Protein AF-A0A932C353-F1 (afdb_monomer)

Mean predicted aligned error: 8.96 Å

Sequence (132 aa):
MSALQWLAGVRIGAILGACLGGVYSFFAIVAFLLGSQAFDKPGQTLGAVVAVFFGLGIMGGAAVGAARPLARGKISGRIVSSLAIVAGVSPLAAIGLGSPVHWGLGEWILVAVPAITIGWNVGPDIVVAEGR

Solvent-accessible surface area (backbone atoms only — not comparable to full-atom values): 6617 Å² total; per-residue (Å²): 135,54,72,68,61,45,52,51,34,19,50,53,21,22,52,55,12,36,54,53,7,48,52,51,26,51,51,52,51,52,41,54,78,69,65,43,72,47,50,75,45,90,86,40,44,70,67,54,54,33,51,50,28,29,48,41,14,24,51,34,18,23,50,38,20,60,42,50,78,61,23,82,39,67,68,38,16,13,52,39,35,11,50,45,36,30,45,63,46,48,55,61,48,29,52,79,77,26,62,75,91,74,53,53,74,66,57,48,45,68,46,40,51,58,22,35,54,51,11,55,69,50,12,49,60,61,49,56,62,74,75,110

Structure (mmCIF, N/CA/C/O backbone):
data_AF-A0A932C353-F1
#
_entry.id   AF-A0A932C353-F1
#
loop_
_atom_site.group_PDB
_atom_site.id
_atom_site.type_symbol
_atom_site.label_atom_id
_atom_site.label_alt_id
_atom_site.label_comp_id
_atom_site.label_asym_id
_atom_site.label_entity_id
_atom_site.label_seq_id
_atom_site.pdbx_PDB_ins_code
_atom_site.Cartn_x
_atom_site.Cartn_y
_atom_site.Cartn_z
_atom_site.occupancy
_atom_site.B_iso_or_equiv
_atom_site.auth_seq_id
_atom_site.auth_comp_id
_atom_site.auth_asym_id
_atom_site.auth_atom_id
_atom_site.pdbx_PDB_model_num
ATOM 1 N N . MET A 1 1 ? 17.262 5.203 -20.020 1.00 66.19 1 MET A N 1
ATOM 2 C CA . MET A 1 1 ? 15.860 5.649 -19.863 1.00 66.19 1 MET A CA 1
ATOM 3 C C . MET A 1 1 ? 15.904 7.145 -19.616 1.00 66.19 1 MET A C 1
ATOM 5 O O . MET A 1 1 ? 16.733 7.552 -18.812 1.00 66.19 1 MET A O 1
ATOM 9 N N . SER A 1 2 ? 15.132 7.960 -20.334 1.00 85.19 2 SER A N 1
ATOM 10 C CA . SER A 1 2 ? 15.161 9.419 -20.134 1.00 85.19 2 SER A CA 1
ATOM 11 C C . SER A 1 2 ? 14.365 9.823 -18.884 1.00 85.19 2 SER A C 1
ATOM 13 O O . SER A 1 2 ? 13.453 9.107 -18.468 1.00 85.19 2 SER A O 1
ATOM 15 N N . ALA A 1 3 ? 14.680 10.975 -18.281 1.00 81.75 3 ALA A N 1
ATOM 16 C CA . ALA A 1 3 ? 13.969 11.481 -17.097 1.00 81.75 3 ALA A CA 1
ATOM 17 C C . ALA A 1 3 ? 12.451 11.639 -17.335 1.00 81.75 3 ALA A C 1
ATOM 19 O O . ALA A 1 3 ? 11.644 11.377 -16.447 1.00 81.75 3 ALA A O 1
ATOM 20 N N . LEU A 1 4 ? 12.058 11.981 -18.566 1.00 81.12 4 LEU A N 1
ATOM 21 C CA . LEU A 1 4 ? 10.659 12.054 -19.000 1.00 81.12 4 LEU A CA 1
ATOM 22 C C . LEU A 1 4 ? 9.958 10.687 -18.980 1.00 81.12 4 LEU A C 1
ATOM 24 O O . LEU A 1 4 ? 8.831 10.585 -18.503 1.00 81.12 4 LEU A O 1
ATOM 28 N N . GLN A 1 5 ? 10.629 9.627 -19.440 1.00 79.75 5 GLN A N 1
ATOM 29 C CA . GLN A 1 5 ? 10.098 8.259 -19.380 1.00 79.75 5 GLN A CA 1
ATOM 30 C C . GLN A 1 5 ? 9.969 7.762 -17.934 1.00 79.75 5 GLN A C 1
ATOM 32 O O . GLN A 1 5 ? 9.028 7.042 -17.608 1.00 79.75 5 GLN A O 1
ATOM 37 N N . TRP A 1 6 ? 10.888 8.176 -17.056 1.00 80.38 6 TRP A N 1
ATOM 38 C CA . TRP A 1 6 ? 10.822 7.857 -15.630 1.00 80.38 6 TRP A CA 1
ATOM 39 C C . TRP A 1 6 ? 9.619 8.511 -14.956 1.00 80.38 6 TRP A C 1
ATOM 41 O O . TRP A 1 6 ? 8.806 7.820 -14.348 1.00 80.38 6 TRP A O 1
ATOM 51 N N . LEU A 1 7 ? 9.447 9.820 -15.149 1.00 82.94 7 LEU A N 1
ATOM 52 C CA . LEU A 1 7 ? 8.301 10.566 -14.630 1.00 82.94 7 LEU A CA 1
ATOM 53 C C . LEU A 1 7 ? 6.965 10.034 -15.161 1.00 82.94 7 LEU A C 1
ATOM 55 O O . LEU A 1 7 ? 5.989 9.983 -14.413 1.00 82.94 7 LEU A O 1
ATOM 59 N N . ALA A 1 8 ? 6.911 9.603 -16.424 1.00 81.12 8 ALA A N 1
ATOM 60 C CA . ALA A 1 8 ? 5.729 8.952 -16.981 1.00 81.12 8 ALA A CA 1
ATOM 61 C C . ALA A 1 8 ? 5.403 7.639 -16.246 1.00 81.12 8 ALA A C 1
ATOM 63 O O . ALA A 1 8 ? 4.248 7.412 -15.889 1.00 81.12 8 ALA A O 1
ATOM 64 N N . GLY A 1 9 ? 6.413 6.815 -15.944 1.00 76.44 9 GLY A N 1
ATOM 65 C CA . GLY A 1 9 ? 6.253 5.595 -15.147 1.00 76.44 9 GLY A CA 1
ATOM 66 C C . GLY A 1 9 ? 5.747 5.867 -13.728 1.00 76.44 9 GLY A C 1
ATOM 67 O O . GLY A 1 9 ? 4.812 5.207 -13.280 1.00 76.44 9 GLY A O 1
ATOM 68 N N . VAL A 1 10 ? 6.298 6.882 -13.055 1.00 81.94 10 VAL A N 1
ATOM 69 C CA . VAL A 1 10 ? 5.840 7.330 -11.727 1.00 81.94 10 VAL A CA 1
ATOM 70 C C . VAL A 1 10 ? 4.386 7.792 -11.771 1.00 81.94 10 VAL A C 1
ATOM 72 O O . VAL A 1 10 ? 3.595 7.387 -10.926 1.00 81.94 10 VAL A O 1
ATOM 75 N N . ARG A 1 11 ? 4.010 8.603 -12.768 1.00 79.81 11 ARG A N 1
ATOM 76 C CA . ARG A 1 11 ? 2.632 9.090 -12.933 1.00 79.81 11 ARG A CA 1
ATOM 77 C C . ARG A 1 11 ? 1.645 7.954 -13.166 1.00 79.81 11 ARG A C 1
ATOM 79 O O . ARG A 1 11 ? 0.618 7.913 -12.502 1.00 79.81 11 ARG A O 1
ATOM 86 N N . ILE A 1 12 ? 1.957 7.032 -14.076 1.00 77.50 12 ILE A N 1
ATOM 87 C CA . ILE A 1 12 ? 1.104 5.866 -14.346 1.00 77.50 12 ILE A CA 1
ATOM 88 C C . ILE A 1 12 ? 0.962 5.017 -13.080 1.00 77.50 12 ILE A C 1
ATOM 90 O O . ILE A 1 12 ? -0.150 4.644 -12.715 1.00 77.50 12 ILE A O 1
ATOM 94 N N . GLY A 1 13 ? 2.070 4.770 -12.376 1.00 75.31 13 GLY A N 1
ATOM 95 C CA . GLY A 1 13 ? 2.061 4.061 -11.101 1.00 75.31 13 GLY A CA 1
ATOM 96 C C . GLY A 1 13 ? 1.182 4.752 -10.058 1.00 75.31 13 GLY A C 1
ATOM 97 O O . GLY A 1 13 ? 0.344 4.101 -9.443 1.00 75.31 13 GLY A O 1
ATOM 98 N N . ALA A 1 14 ? 1.305 6.071 -9.904 1.00 78.94 14 ALA A N 1
ATOM 99 C CA . ALA A 1 14 ? 0.490 6.860 -8.985 1.00 78.94 14 ALA A CA 1
ATOM 100 C C . ALA A 1 14 ? -1.006 6.812 -9.333 1.00 78.94 14 ALA A C 1
ATOM 102 O O . ALA A 1 14 ? -1.826 6.712 -8.429 1.00 78.94 14 ALA A O 1
ATOM 103 N N . ILE A 1 15 ? -1.369 6.844 -10.623 1.00 78.00 15 ILE A N 1
ATOM 104 C CA . ILE A 1 15 ? -2.765 6.732 -11.082 1.00 78.00 15 ILE A CA 1
ATOM 105 C C . ILE A 1 15 ? -3.335 5.354 -10.741 1.00 78.00 15 ILE A C 1
ATOM 107 O O . ILE A 1 15 ? -4.403 5.269 -10.142 1.00 78.00 15 ILE A O 1
ATOM 111 N N . LEU A 1 16 ? -2.612 4.278 -11.065 1.00 73.88 16 LEU A N 1
ATOM 112 C CA . LEU A 1 16 ? -3.028 2.914 -10.716 1.00 73.88 16 LEU A CA 1
ATOM 113 C C . LEU A 1 16 ? -3.146 2.744 -9.197 1.00 73.88 16 LEU A C 1
ATOM 115 O O . LEU A 1 16 ? -4.112 2.165 -8.705 1.00 73.88 16 LEU A O 1
ATOM 119 N N . GLY A 1 17 ? -2.196 3.316 -8.458 1.00 75.62 17 GLY A N 1
ATOM 120 C CA . GLY A 1 17 ? -2.214 3.392 -7.005 1.00 75.62 17 GLY A CA 1
ATOM 121 C C . GLY A 1 17 ? -3.416 4.156 -6.451 1.00 75.62 17 GLY A C 1
ATOM 122 O O . GLY A 1 17 ? -4.032 3.703 -5.492 1.00 75.62 17 GLY A O 1
ATOM 123 N N . ALA A 1 18 ? -3.800 5.272 -7.075 1.00 78.62 18 ALA A N 1
ATOM 124 C CA . ALA A 1 18 ? -4.988 6.043 -6.714 1.00 78.62 18 ALA A CA 1
ATOM 125 C C . ALA A 1 18 ? -6.276 5.253 -6.973 1.00 78.62 18 ALA A C 1
ATOM 127 O O . ALA A 1 18 ? -7.173 5.261 -6.135 1.00 78.62 18 ALA A O 1
ATOM 128 N N . CYS A 1 19 ? -6.367 4.535 -8.098 1.00 78.06 19 CYS A N 1
ATOM 129 C CA . CYS A 1 19 ? -7.503 3.661 -8.391 1.00 78.06 19 CYS A CA 1
ATOM 130 C C . CYS A 1 19 ? -7.638 2.563 -7.331 1.00 78.06 19 CYS A C 1
ATOM 132 O O . CYS A 1 19 ? -8.722 2.363 -6.787 1.00 78.06 19 CYS A O 1
ATOM 134 N N . LEU A 1 20 ? -6.533 1.892 -6.999 1.00 75.50 20 LEU A N 1
ATOM 135 C CA . LEU A 1 20 ? -6.514 0.839 -5.987 1.00 75.50 20 LEU A CA 1
ATOM 136 C C . LEU A 1 20 ? -6.853 1.396 -4.596 1.00 75.50 20 LEU A C 1
ATOM 138 O O . LEU A 1 20 ? -7.714 0.860 -3.901 1.00 75.50 20 LEU A O 1
ATOM 142 N N . GLY A 1 21 ? -6.236 2.521 -4.228 1.00 75.88 21 GLY A N 1
ATOM 143 C CA . GLY A 1 21 ? -6.538 3.265 -3.009 1.00 75.88 21 GLY A CA 1
ATOM 144 C C . GLY A 1 21 ? -8.015 3.643 -2.925 1.00 75.88 21 GLY A C 1
ATOM 145 O O . GLY A 1 21 ? -8.626 3.452 -1.883 1.00 75.88 21 GLY A O 1
ATOM 146 N N . GLY A 1 22 ? -8.617 4.084 -4.034 1.00 75.94 22 GLY A N 1
ATOM 147 C CA . GLY A 1 22 ? -10.041 4.404 -4.131 1.00 75.94 22 GLY A CA 1
ATOM 148 C C . GLY A 1 22 ? -10.953 3.197 -3.904 1.00 75.94 22 GLY A C 1
ATOM 149 O O . GLY A 1 22 ? -11.940 3.312 -3.179 1.00 75.94 22 GLY A O 1
ATOM 150 N N . VAL A 1 23 ? -10.606 2.026 -4.449 1.00 77.50 23 VAL A N 1
ATOM 151 C CA . VAL A 1 23 ? -11.333 0.771 -4.185 1.00 77.50 23 VAL A CA 1
ATOM 152 C C . VAL A 1 23 ? -11.262 0.403 -2.701 1.00 77.50 23 VAL A C 1
ATOM 154 O O . VAL A 1 23 ? -12.284 0.070 -2.101 1.00 77.50 23 VAL A O 1
ATOM 157 N N . TYR A 1 24 ? -10.089 0.519 -2.072 1.00 73.44 24 TYR A N 1
ATOM 158 C CA . TYR A 1 24 ? -9.952 0.261 -0.636 1.00 73.44 24 TYR A CA 1
ATOM 159 C C . TYR A 1 24 ? -10.699 1.283 0.221 1.00 73.44 24 TYR A C 1
ATOM 161 O O . TYR A 1 24 ? -11.336 0.907 1.204 1.00 73.44 24 TYR A O 1
ATOM 169 N N . SER A 1 25 ? -10.678 2.561 -0.157 1.00 80.06 25 SER A N 1
ATOM 170 C CA . SER A 1 25 ? -11.477 3.600 0.492 1.00 80.06 25 SER A CA 1
ATOM 171 C C . SER A 1 25 ? -12.971 3.298 0.389 1.00 80.06 25 SER A C 1
ATOM 173 O O . SER A 1 25 ? -13.676 3.410 1.386 1.00 80.06 25 SER A O 1
ATOM 175 N N . PHE A 1 26 ? -13.456 2.853 -0.774 1.00 81.00 26 PHE A N 1
ATOM 176 C CA . PHE A 1 26 ? -14.845 2.425 -0.940 1.00 81.00 26 PHE A CA 1
ATOM 177 C C . PHE A 1 26 ? -15.185 1.249 -0.018 1.00 81.00 26 PHE A C 1
ATOM 179 O O . PHE A 1 26 ? -16.201 1.285 0.674 1.00 81.00 26 PHE A O 1
ATOM 186 N N . PHE A 1 27 ? -14.308 0.246 0.068 1.00 75.81 27 PHE A N 1
ATOM 187 C CA . PHE A 1 27 ? -14.496 -0.877 0.986 1.00 75.81 27 PHE A CA 1
ATOM 188 C C . PHE A 1 27 ? -14.538 -0.428 2.455 1.00 75.81 27 PHE A C 1
ATOM 190 O O . PHE A 1 27 ? -15.384 -0.896 3.213 1.00 75.81 27 PHE A O 1
ATOM 197 N N . ALA A 1 28 ? -13.687 0.523 2.855 1.00 75.25 28 ALA A N 1
ATOM 198 C CA . ALA A 1 28 ? -13.712 1.103 4.197 1.00 75.25 28 ALA A CA 1
ATOM 199 C C . ALA A 1 28 ? -15.030 1.838 4.492 1.00 75.25 28 ALA A C 1
ATOM 201 O O . ALA A 1 28 ? -15.568 1.704 5.589 1.00 75.25 28 ALA A O 1
ATOM 202 N N . ILE A 1 29 ? -15.579 2.566 3.512 1.00 82.44 29 ILE A N 1
ATOM 203 C CA . ILE A 1 29 ? -16.890 3.222 3.631 1.00 82.44 29 ILE A CA 1
ATOM 204 C C . ILE A 1 29 ? -17.992 2.176 3.816 1.00 82.44 29 ILE A C 1
ATOM 206 O O . ILE A 1 29 ? -18.800 2.306 4.731 1.00 82.44 29 ILE A O 1
ATOM 210 N N . VAL A 1 30 ? -18.004 1.112 3.007 1.00 79.25 30 VAL A N 1
ATOM 211 C CA . VAL A 1 30 ? -18.978 0.018 3.152 1.00 79.25 30 VAL A CA 1
ATOM 212 C C . VAL A 1 30 ? -18.852 -0.648 4.525 1.00 79.25 30 VAL A C 1
ATOM 214 O O . VAL A 1 30 ? -19.854 -0.824 5.209 1.00 79.25 30 VAL A O 1
ATOM 217 N N . ALA A 1 31 ? -17.634 -0.961 4.973 1.00 76.44 31 ALA A N 1
ATOM 218 C CA . ALA A 1 31 ? -17.395 -1.563 6.284 1.00 76.44 31 ALA A CA 1
ATOM 219 C C . ALA A 1 31 ? -17.859 -0.662 7.442 1.00 76.44 31 ALA A C 1
ATOM 221 O O . ALA A 1 31 ? -18.384 -1.161 8.436 1.00 76.44 31 ALA A O 1
ATOM 222 N N . PHE A 1 32 ? -17.697 0.657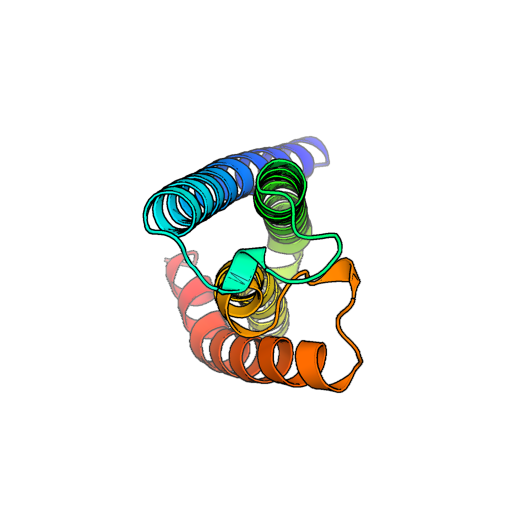 7.312 1.00 81.38 32 PHE A N 1
ATOM 223 C CA . PHE A 1 32 ? -18.207 1.626 8.281 1.00 81.38 32 PHE A CA 1
ATOM 224 C C . PHE A 1 32 ? -19.737 1.637 8.317 1.00 81.38 32 PHE A C 1
ATOM 226 O O . PHE A 1 32 ? -20.327 1.556 9.391 1.00 81.38 32 PHE A O 1
ATOM 233 N N . LEU A 1 33 ? -20.385 1.672 7.148 1.00 84.44 33 LEU A N 1
ATOM 234 C CA . LEU A 1 33 ? -21.848 1.649 7.035 1.00 84.44 33 LEU A CA 1
ATOM 235 C C . LEU A 1 33 ? -22.466 0.354 7.582 1.00 84.44 33 LEU A C 1
ATOM 237 O O . LEU A 1 33 ? -23.593 0.374 8.066 1.00 84.44 33 LEU A O 1
ATOM 241 N N . LEU A 1 34 ? -21.726 -0.757 7.536 1.00 85.25 34 LEU A N 1
ATOM 242 C CA . LEU A 1 34 ? -22.128 -2.041 8.115 1.00 85.25 34 LEU A CA 1
ATOM 243 C C . LEU A 1 34 ? -21.848 -2.156 9.626 1.00 85.25 34 LEU A C 1
ATOM 245 O O . LEU A 1 34 ? -22.091 -3.214 10.201 1.00 85.25 34 LEU A O 1
ATOM 249 N N . GLY A 1 35 ? -21.347 -1.101 10.277 1.00 78.94 35 GLY A N 1
ATOM 250 C CA . GLY A 1 35 ? -21.101 -1.089 11.722 1.00 78.94 35 GLY A CA 1
ATOM 251 C C . GLY A 1 35 ? -19.907 -1.944 12.151 1.00 78.94 35 GLY A C 1
ATOM 252 O O . GLY A 1 35 ? -19.953 -2.595 13.192 1.00 78.94 35 GLY A O 1
ATOM 253 N N . SER A 1 36 ? -18.847 -1.995 11.339 1.00 77.25 36 SER A N 1
ATOM 254 C CA . SER A 1 36 ? -17.648 -2.764 11.678 1.00 77.25 36 SER A CA 1
ATOM 255 C C . SER A 1 36 ? -16.986 -2.264 1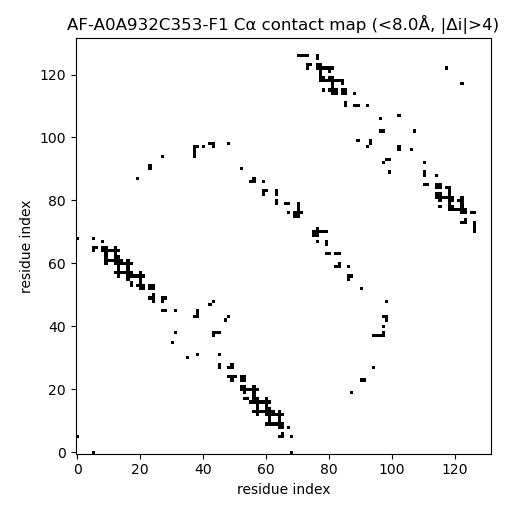2.967 1.00 77.25 36 SER A C 1
ATOM 257 O O . SER A 1 36 ? -16.648 -1.085 13.084 1.00 77.25 36 SER A O 1
ATOM 259 N N . GLN A 1 37 ? -16.671 -3.200 13.868 1.00 72.62 37 GLN A N 1
ATOM 260 C CA . GLN A 1 37 ? -15.913 -2.952 15.106 1.00 72.62 37 GLN A CA 1
ATOM 261 C C . GLN A 1 37 ? -14.502 -2.385 14.856 1.00 72.62 37 GLN A C 1
ATOM 263 O O . GLN A 1 37 ? -13.831 -1.909 15.770 1.00 72.62 37 GLN A O 1
ATOM 268 N N . ALA A 1 38 ? -14.033 -2.406 13.604 1.00 66.75 38 ALA A N 1
ATOM 269 C CA . ALA A 1 38 ? -12.776 -1.790 13.195 1.00 66.75 38 ALA A CA 1
ATOM 270 C C . ALA A 1 38 ? -12.721 -0.274 13.469 1.00 66.75 38 ALA A C 1
ATOM 272 O O . ALA A 1 38 ? -11.627 0.272 13.594 1.00 66.75 38 ALA A O 1
ATOM 273 N N . PHE A 1 39 ? -13.872 0.403 13.559 1.00 72.56 39 PHE A N 1
ATOM 274 C CA . PHE A 1 39 ? -13.959 1.850 13.797 1.00 72.56 39 PHE A CA 1
ATOM 275 C C . PHE A 1 39 ? -14.164 2.227 15.269 1.00 72.56 39 PHE A C 1
ATOM 277 O O . PHE A 1 39 ? -14.103 3.407 15.602 1.00 72.56 39 PHE A O 1
ATOM 284 N N . ASP A 1 40 ? -14.329 1.245 16.158 1.00 79.25 40 ASP A N 1
ATOM 285 C CA . ASP A 1 40 ? -14.482 1.488 17.600 1.00 79.25 40 ASP A CA 1
ATOM 286 C C . ASP A 1 40 ? -13.141 1.822 18.279 1.00 79.25 40 ASP A C 1
ATOM 288 O O . ASP A 1 40 ? -13.087 2.213 19.447 1.00 79.25 40 ASP A O 1
ATOM 292 N N . LYS A 1 41 ? -12.026 1.675 17.552 1.00 74.50 41 LYS A N 1
ATOM 293 C CA . LYS A 1 41 ? -10.684 1.951 18.065 1.00 74.50 41 LYS A CA 1
ATOM 294 C C . LYS A 1 41 ? -10.414 3.466 18.113 1.00 74.50 41 LYS A C 1
ATOM 296 O O . LYS A 1 41 ? -10.719 4.182 17.153 1.00 74.50 41 LYS A O 1
ATOM 301 N N . PRO A 1 42 ? -9.772 3.975 19.183 1.00 67.88 42 PRO A N 1
ATOM 302 C CA . PRO A 1 42 ? -9.452 5.395 19.307 1.00 67.88 42 PRO A CA 1
ATOM 303 C C . PRO A 1 42 ? -8.642 5.905 18.107 1.00 67.88 42 PRO A C 1
ATOM 305 O O . PRO A 1 42 ? -7.638 5.309 17.723 1.00 67.88 42 PRO A O 1
ATOM 308 N N . GLY A 1 43 ? -9.077 7.014 17.504 1.00 66.38 43 GLY A N 1
ATOM 309 C CA . GLY A 1 43 ? -8.384 7.641 16.372 1.00 66.38 43 GLY A CA 1
ATOM 310 C C . GLY A 1 43 ? -8.666 7.022 14.994 1.00 66.38 43 GLY A C 1
ATOM 311 O O . GLY A 1 43 ? -8.169 7.545 13.996 1.00 66.38 43 GLY A O 1
ATOM 312 N N . GLN A 1 44 ? -9.489 5.971 14.890 1.00 71.81 44 GLN A N 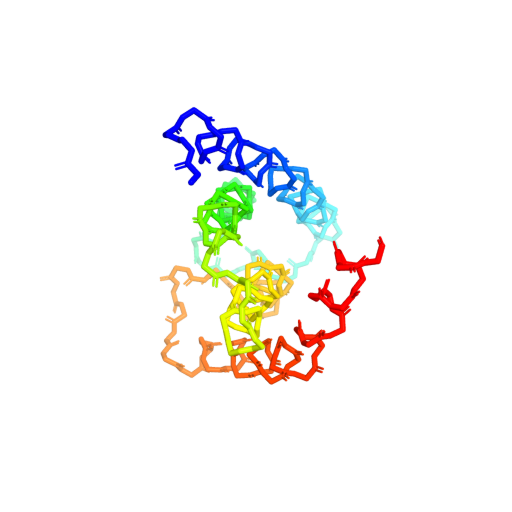1
ATOM 313 C CA . GLN A 1 44 ? -9.959 5.432 13.606 1.00 71.81 44 GLN A CA 1
ATOM 314 C C . GLN A 1 44 ? -11.264 6.084 13.153 1.00 71.81 44 GLN A C 1
ATOM 316 O O . GLN A 1 44 ? -12.331 5.479 13.147 1.00 71.81 44 GLN A O 1
ATOM 321 N N . THR A 1 45 ? -11.174 7.334 12.701 1.00 82.81 45 THR A N 1
ATOM 322 C CA . THR A 1 45 ? -12.283 7.941 11.958 1.00 82.81 45 THR A CA 1
ATOM 323 C C . THR A 1 45 ? -12.311 7.404 10.529 1.00 82.81 45 THR A C 1
ATOM 325 O O . THR A 1 45 ? -11.263 7.130 9.935 1.00 82.81 45 THR A O 1
ATOM 328 N N . LEU A 1 46 ? -13.505 7.298 9.938 1.00 81.62 46 LEU A N 1
ATOM 329 C CA . LEU A 1 46 ? -13.656 6.926 8.527 1.00 81.62 46 LEU A CA 1
ATOM 330 C C . LEU A 1 46 ? -12.781 7.802 7.617 1.00 81.62 46 LEU A C 1
ATOM 332 O O . LEU A 1 46 ? -12.103 7.290 6.730 1.00 81.62 46 LEU A O 1
ATOM 336 N N . GLY A 1 47 ? -12.741 9.111 7.888 1.00 81.25 47 GLY A N 1
ATOM 337 C CA . GLY A 1 47 ? -11.904 10.057 7.152 1.00 81.25 47 GLY A CA 1
ATOM 338 C C . GLY A 1 47 ? -10.411 9.732 7.241 1.00 81.25 47 GLY A C 1
ATOM 339 O O . GLY A 1 47 ? -9.732 9.740 6.218 1.00 81.25 47 GLY A O 1
ATOM 340 N N . ALA A 1 48 ? -9.906 9.382 8.429 1.00 78.62 48 ALA A N 1
ATOM 341 C CA . ALA A 1 48 ? -8.509 8.990 8.604 1.00 78.62 48 ALA A CA 1
ATOM 342 C C . ALA A 1 48 ? -8.183 7.688 7.857 1.00 78.62 48 ALA A C 1
ATOM 344 O O . ALA A 1 48 ? -7.165 7.615 7.173 1.00 78.62 48 ALA A O 1
ATOM 345 N N . VAL A 1 49 ? -9.059 6.680 7.927 1.00 76.44 49 VAL A N 1
ATOM 346 C CA . VAL A 1 49 ? -8.867 5.401 7.222 1.00 76.44 49 VAL A CA 1
ATOM 347 C C . VAL A 1 49 ? -8.872 5.605 5.705 1.00 76.44 49 VAL A C 1
ATOM 349 O O . VAL A 1 49 ? -7.973 5.127 5.016 1.00 76.44 49 VAL A O 1
ATOM 352 N N . VAL A 1 50 ? -9.831 6.375 5.183 1.00 83.12 50 VAL A N 1
ATOM 353 C CA . VAL A 1 50 ? -9.912 6.707 3.753 1.00 83.12 50 VAL A CA 1
ATOM 354 C C . VAL A 1 50 ? -8.677 7.479 3.296 1.00 83.12 50 VAL A C 1
ATOM 356 O O . VAL A 1 50 ? -8.093 7.112 2.279 1.00 83.12 50 VAL A O 1
ATOM 359 N N . ALA A 1 51 ? -8.245 8.495 4.049 1.00 81.75 51 ALA A N 1
ATOM 360 C CA . ALA A 1 51 ? -7.062 9.287 3.720 1.00 81.75 51 ALA A CA 1
ATOM 361 C C . ALA A 1 51 ? -5.786 8.433 3.698 1.00 81.75 51 ALA A C 1
ATOM 363 O O . ALA A 1 51 ? -4.969 8.567 2.788 1.00 81.75 51 ALA A O 1
ATOM 364 N N . VAL A 1 52 ? -5.636 7.519 4.660 1.00 79.31 52 VAL A N 1
ATOM 365 C CA . VAL A 1 52 ? -4.495 6.600 4.726 1.00 79.31 52 VAL A CA 1
ATOM 366 C C . VAL A 1 52 ? -4.522 5.604 3.570 1.00 79.31 52 VAL A C 1
ATOM 368 O O . VAL A 1 52 ? -3.498 5.422 2.922 1.00 79.31 52 VAL A O 1
ATOM 371 N N . PHE A 1 53 ? -5.665 4.988 3.258 1.00 77.69 53 PHE A N 1
ATOM 372 C CA . PHE A 1 53 ? -5.760 4.008 2.166 1.00 77.69 53 PHE A CA 1
ATOM 373 C C . PHE A 1 53 ? -5.531 4.648 0.803 1.00 77.69 53 PHE A C 1
ATOM 375 O O . PHE A 1 53 ? -4.777 4.121 -0.015 1.00 77.69 53 PHE A O 1
ATOM 382 N N . PHE A 1 54 ? -6.133 5.812 0.579 1.00 79.94 54 PHE A N 1
ATOM 383 C CA . PHE A 1 54 ? -5.971 6.545 -0.664 1.00 79.94 54 PHE A CA 1
ATOM 384 C C . PHE A 1 54 ? -4.541 7.080 -0.813 1.00 79.94 54 PHE A C 1
ATOM 386 O O . PHE A 1 54 ? -3.913 6.906 -1.857 1.00 79.94 54 PHE A O 1
ATOM 393 N N . GLY A 1 55 ? -3.990 7.662 0.258 1.00 79.06 55 GLY A N 1
ATOM 394 C CA . GLY A 1 55 ? -2.625 8.180 0.295 1.00 79.06 55 GLY A CA 1
ATOM 395 C C . GLY A 1 55 ? -1.569 7.089 0.111 1.00 79.06 55 GLY A C 1
ATOM 396 O O . GLY A 1 55 ? -0.685 7.235 -0.732 1.00 79.06 55 GLY A O 1
ATOM 397 N N . LEU A 1 56 ? -1.681 5.969 0.834 1.00 77.94 56 LEU A N 1
ATOM 398 C CA . LEU A 1 56 ? -0.790 4.815 0.669 1.00 77.94 56 LEU A CA 1
ATOM 399 C C . LEU A 1 56 ? -0.932 4.180 -0.712 1.00 77.94 56 LEU A C 1
ATOM 401 O O . LEU A 1 56 ? 0.077 3.772 -1.280 1.00 77.94 56 LEU A O 1
ATOM 405 N N . GLY A 1 57 ? -2.141 4.146 -1.278 1.00 76.25 57 GLY A N 1
ATOM 406 C CA . GLY A 1 57 ? -2.365 3.707 -2.652 1.00 76.25 57 GLY A CA 1
ATOM 407 C C . GLY A 1 57 ? -1.559 4.546 -3.643 1.00 76.25 57 GLY A C 1
ATOM 408 O O . GLY A 1 57 ? -0.755 4.004 -4.400 1.00 76.25 57 GLY A O 1
ATOM 409 N N . ILE A 1 58 ? -1.697 5.875 -3.589 1.00 80.56 58 ILE A N 1
ATOM 410 C CA . ILE A 1 58 ? -0.954 6.805 -4.454 1.00 80.56 58 ILE A CA 1
ATOM 411 C C . ILE A 1 58 ? 0.556 6.673 -4.247 1.00 80.56 58 ILE A C 1
ATOM 413 O O . ILE A 1 58 ? 1.293 6.525 -5.222 1.00 80.56 58 ILE A O 1
ATOM 417 N N . MET A 1 59 ? 1.029 6.724 -2.997 1.00 79.31 59 MET A N 1
ATOM 418 C CA . MET A 1 59 ? 2.462 6.662 -2.695 1.00 79.31 59 MET A CA 1
ATOM 419 C C . MET A 1 59 ? 3.066 5.314 -3.084 1.00 79.31 59 MET A C 1
ATOM 421 O O . MET A 1 59 ? 4.133 5.277 -3.693 1.00 79.31 59 MET A O 1
ATOM 425 N N . GLY A 1 60 ? 2.380 4.213 -2.775 1.00 75.50 60 GLY A N 1
ATOM 426 C CA . GLY A 1 60 ? 2.792 2.864 -3.145 1.00 75.50 60 GLY A CA 1
ATOM 427 C C . GLY A 1 60 ? 2.850 2.698 -4.659 1.00 75.50 60 GLY A C 1
ATOM 428 O O . GLY A 1 60 ? 3.860 2.245 -5.192 1.00 75.50 60 GLY A O 1
ATOM 429 N N . GLY A 1 61 ? 1.822 3.162 -5.370 1.00 75.25 61 GLY A N 1
ATOM 430 C CA . GLY A 1 61 ? 1.798 3.173 -6.829 1.00 75.25 61 GLY A CA 1
ATOM 431 C C . GLY A 1 61 ? 2.919 4.018 -7.440 1.00 75.25 61 GLY A C 1
ATOM 432 O O . GLY A 1 61 ? 3.606 3.568 -8.357 1.00 75.25 61 GLY A O 1
ATOM 433 N N . ALA A 1 62 ? 3.164 5.218 -6.908 1.00 78.00 62 ALA A N 1
ATOM 434 C CA . ALA A 1 62 ? 4.249 6.092 -7.348 1.00 78.00 62 ALA A CA 1
ATOM 435 C C . ALA A 1 62 ? 5.628 5.457 -7.107 1.00 78.00 62 ALA A C 1
ATOM 437 O O . ALA A 1 62 ? 6.480 5.494 -7.995 1.00 78.00 62 ALA A O 1
ATOM 438 N N . ALA A 1 63 ? 5.836 4.831 -5.945 1.00 78.25 63 ALA A N 1
ATOM 439 C CA . ALA A 1 63 ? 7.069 4.128 -5.600 1.00 78.25 63 ALA A CA 1
ATOM 440 C C . ALA A 1 63 ? 7.309 2.920 -6.517 1.00 78.25 63 ALA A C 1
ATOM 442 O O . ALA A 1 63 ? 8.415 2.740 -7.026 1.00 78.25 63 ALA A O 1
ATOM 443 N N . VAL A 1 64 ? 6.265 2.137 -6.804 1.00 74.06 64 VAL A N 1
ATOM 444 C CA . VAL A 1 64 ? 6.313 1.028 -7.770 1.00 74.06 64 VAL A CA 1
ATOM 445 C C . VAL A 1 64 ? 6.648 1.547 -9.170 1.00 74.06 64 VAL A C 1
ATOM 447 O O . VAL A 1 64 ? 7.546 1.017 -9.823 1.00 74.06 64 VAL A O 1
ATOM 450 N N . GLY A 1 65 ? 6.000 2.626 -9.617 1.00 73.88 65 GLY A N 1
ATOM 451 C CA . GLY A 1 65 ? 6.287 3.273 -10.899 1.00 73.88 65 GLY A CA 1
ATOM 452 C C . GLY A 1 65 ? 7.720 3.812 -10.996 1.00 73.88 65 GLY A C 1
ATOM 453 O O . GLY A 1 65 ? 8.372 3.648 -12.028 1.00 73.88 65 GLY A O 1
ATOM 454 N N . ALA A 1 66 ? 8.238 4.386 -9.907 1.00 77.50 66 ALA A N 1
ATOM 455 C CA . ALA A 1 66 ? 9.612 4.874 -9.794 1.00 77.50 66 ALA A CA 1
ATOM 456 C C . ALA A 1 66 ? 10.643 3.741 -9.826 1.00 77.50 66 ALA A C 1
ATOM 458 O O . ALA A 1 66 ? 11.729 3.922 -10.382 1.00 77.50 66 ALA A O 1
ATOM 459 N N . ALA A 1 67 ? 10.303 2.592 -9.237 1.00 71.38 67 ALA A N 1
ATOM 460 C CA . ALA A 1 67 ? 11.167 1.424 -9.111 1.00 71.38 67 ALA A CA 1
ATOM 461 C C . ALA A 1 67 ? 11.056 0.442 -10.294 1.00 71.38 67 ALA A C 1
ATOM 463 O O . ALA A 1 67 ? 11.955 -0.371 -10.506 1.00 71.38 67 ALA A O 1
ATOM 464 N N . ARG A 1 68 ? 10.031 0.565 -11.146 1.00 68.81 68 ARG A N 1
ATOM 465 C CA . ARG A 1 68 ? 9.871 -0.198 -12.400 1.00 68.81 68 ARG A CA 1
ATOM 466 C C . ARG A 1 68 ? 11.117 -0.247 -13.311 1.00 68.81 68 ARG A C 1
ATOM 468 O O . ARG A 1 68 ? 11.396 -1.309 -13.855 1.00 68.81 68 ARG A O 1
ATOM 475 N N . PRO A 1 69 ? 11.925 0.818 -13.480 1.00 66.19 69 PRO A N 1
ATOM 476 C CA . PRO A 1 69 ? 13.145 0.756 -14.291 1.00 66.19 69 PRO A CA 1
ATOM 477 C C . PRO A 1 69 ? 14.214 -0.139 -13.670 1.00 66.19 69 PRO A C 1
ATOM 479 O O . PRO A 1 69 ? 15.035 -0.712 -14.386 1.00 66.19 69 PRO A O 1
ATOM 482 N N . LEU A 1 70 ? 14.212 -0.235 -12.338 1.00 66.06 70 LEU A N 1
ATOM 483 C CA . LEU A 1 70 ? 15.116 -1.096 -11.594 1.00 66.06 70 LEU A CA 1
ATOM 484 C C . LEU A 1 70 ? 14.688 -2.554 -11.752 1.00 66.06 70 LEU A C 1
ATOM 486 O O 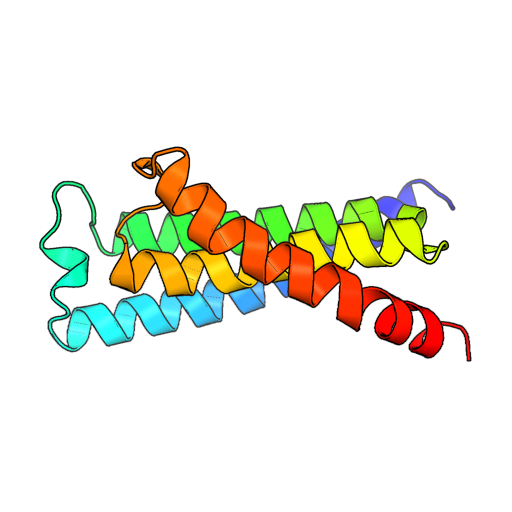. LEU A 1 70 ? 15.567 -3.403 -11.809 1.00 66.06 70 LEU A O 1
ATOM 490 N N . ALA A 1 71 ? 13.390 -2.842 -11.930 1.00 62.62 71 ALA A N 1
ATOM 491 C CA . ALA A 1 71 ? 12.788 -4.179 -12.066 1.00 62.62 71 ALA A CA 1
ATOM 492 C C . ALA A 1 71 ? 13.205 -5.002 -13.307 1.00 62.62 71 ALA A C 1
ATOM 494 O O . ALA A 1 71 ? 12.694 -6.097 -13.513 1.00 62.62 71 ALA A O 1
ATOM 495 N N . ARG A 1 72 ? 14.172 -4.535 -14.109 1.00 64.62 72 ARG A N 1
ATOM 496 C CA . ARG A 1 72 ? 14.711 -5.265 -15.276 1.00 64.62 72 ARG A CA 1
ATOM 497 C C . ARG A 1 72 ? 15.425 -6.579 -14.926 1.00 64.62 72 ARG A C 1
ATOM 499 O O . ARG A 1 72 ? 15.721 -7.366 -15.818 1.00 64.62 72 ARG A O 1
ATOM 506 N N . GLY A 1 73 ? 15.733 -6.811 -13.650 1.00 60.78 73 GLY A N 1
ATOM 507 C CA . GLY A 1 73 ? 16.332 -8.044 -13.148 1.00 60.78 73 GLY A CA 1
ATOM 508 C C . GLY A 1 73 ? 15.355 -8.845 -12.287 1.00 60.78 73 GLY A C 1
ATOM 509 O O . GLY A 1 73 ? 14.462 -8.291 -11.652 1.00 60.78 73 GLY A O 1
ATOM 510 N N . LYS A 1 74 ? 15.562 -10.164 -12.191 1.00 63.66 74 LYS A N 1
ATOM 511 C CA . LYS A 1 74 ? 14.709 -11.052 -11.374 1.00 63.66 74 LYS A CA 1
ATOM 512 C C . LYS A 1 74 ? 14.606 -10.605 -9.908 1.00 63.66 74 LYS A C 1
ATOM 514 O O . LYS A 1 74 ? 13.547 -10.721 -9.306 1.00 63.66 74 LYS A O 1
ATOM 519 N N . ILE A 1 75 ? 15.695 -10.092 -9.332 1.00 65.75 75 ILE A N 1
ATOM 520 C CA . ILE A 1 75 ? 15.742 -9.651 -7.926 1.00 65.75 75 ILE A CA 1
ATOM 521 C C . ILE A 1 75 ? 14.973 -8.342 -7.733 1.00 65.75 75 ILE A C 1
ATOM 523 O O . ILE A 1 75 ? 14.211 -8.195 -6.784 1.00 65.75 75 ILE A O 1
ATOM 527 N N . SER A 1 76 ? 15.134 -7.392 -8.645 1.00 63.84 76 SER A N 1
ATOM 528 C CA . SER A 1 76 ? 14.476 -6.095 -8.547 1.00 63.84 76 SER A CA 1
ATOM 529 C C . SER A 1 76 ? 12.986 -6.167 -8.880 1.00 63.84 76 SER A C 1
ATOM 531 O O . SER A 1 76 ? 12.204 -5.483 -8.228 1.00 63.84 76 SER A O 1
ATOM 533 N N . GLY A 1 77 ? 12.569 -7.049 -9.795 1.00 64.44 77 GLY A N 1
ATOM 534 C CA . GLY A 1 77 ? 11.155 -7.380 -10.006 1.00 64.44 77 GLY A CA 1
ATOM 535 C C . GLY A 1 77 ? 10.493 -7.908 -8.735 1.00 64.44 77 GLY A C 1
ATOM 536 O O . GLY A 1 77 ? 9.455 -7.399 -8.328 1.00 64.44 77 GLY A O 1
ATOM 537 N N . ARG A 1 78 ? 11.154 -8.831 -8.024 1.00 68.56 78 ARG A N 1
ATOM 538 C CA . ARG A 1 78 ? 10.685 -9.339 -6.722 1.00 68.56 78 ARG A CA 1
ATOM 539 C C . ARG A 1 78 ? 10.512 -8.243 -5.675 1.00 68.56 78 ARG A C 1
ATOM 541 O O . ARG A 1 78 ? 9.514 -8.248 -4.958 1.00 68.56 78 ARG A O 1
ATOM 548 N N . ILE A 1 79 ? 11.451 -7.301 -5.585 1.00 68.44 79 ILE A N 1
ATOM 549 C CA . ILE A 1 79 ? 11.372 -6.182 -4.631 1.00 68.44 79 ILE A CA 1
ATOM 550 C C . ILE A 1 79 ? 10.183 -5.273 -4.967 1.00 68.44 79 ILE A C 1
ATOM 552 O O . ILE A 1 79 ? 9.406 -4.925 -4.081 1.00 68.44 79 ILE A O 1
ATOM 556 N N . VAL A 1 80 ? 9.995 -4.934 -6.244 1.00 67.38 80 VAL A N 1
ATOM 557 C CA . VAL A 1 80 ? 8.888 -4.073 -6.687 1.00 67.38 80 VAL A CA 1
ATOM 558 C C . VAL A 1 80 ? 7.532 -4.750 -6.484 1.00 67.38 80 VAL A C 1
ATOM 560 O O . VAL A 1 80 ? 6.615 -4.125 -5.956 1.00 67.38 80 VAL A O 1
ATOM 563 N N . SER A 1 81 ? 7.410 -6.035 -6.820 1.00 66.94 81 SER A N 1
ATOM 564 C CA . SER A 1 81 ? 6.196 -6.818 -6.572 1.00 66.94 81 SER A CA 1
ATOM 565 C C . SER A 1 81 ? 5.890 -6.948 -5.081 1.00 66.94 81 SER A C 1
ATOM 567 O O . SER A 1 81 ? 4.737 -6.823 -4.682 1.00 66.94 81 SER A O 1
ATOM 569 N N . SER A 1 82 ? 6.912 -7.128 -4.243 1.00 69.00 82 SER A N 1
ATOM 570 C CA . SER A 1 82 ? 6.754 -7.162 -2.784 1.00 69.00 82 SER A CA 1
ATOM 571 C C . SER A 1 82 ? 6.219 -5.837 -2.250 1.00 69.00 82 SER A C 1
ATOM 573 O O . SER A 1 82 ? 5.252 -5.832 -1.497 1.00 69.00 82 SER A O 1
ATOM 575 N N . LEU A 1 83 ? 6.776 -4.706 -2.690 1.00 69.44 83 LEU A N 1
ATOM 576 C CA . LEU A 1 83 ? 6.294 -3.377 -2.299 1.00 69.44 83 LEU A CA 1
ATOM 577 C C . LEU A 1 83 ? 4.855 -3.121 -2.763 1.00 69.44 83 LEU A C 1
ATOM 579 O O . LEU A 1 83 ? 4.057 -2.584 -1.998 1.00 69.44 83 LEU A O 1
ATOM 583 N N . ALA A 1 84 ? 4.506 -3.542 -3.981 1.00 68.81 84 ALA A N 1
ATOM 584 C CA . ALA A 1 84 ? 3.148 -3.422 -4.507 1.00 68.81 84 ALA A CA 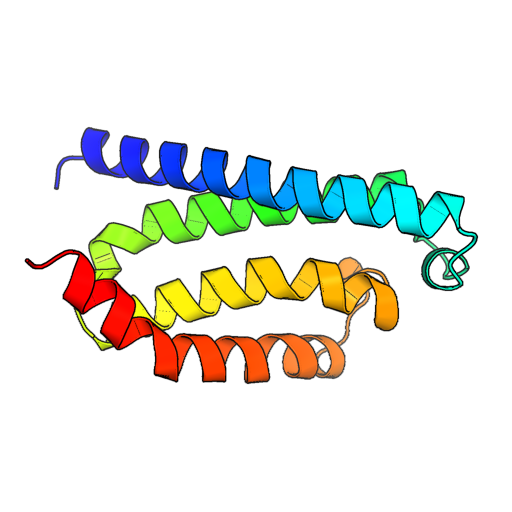1
ATOM 585 C C . ALA A 1 84 ? 2.137 -4.223 -3.672 1.00 68.81 84 ALA A C 1
ATOM 587 O O . ALA A 1 84 ? 1.058 -3.725 -3.356 1.00 68.81 84 ALA A O 1
ATOM 588 N N . ILE A 1 85 ? 2.498 -5.445 -3.272 1.00 70.38 85 ILE A N 1
ATOM 589 C CA . ILE A 1 85 ? 1.633 -6.302 -2.458 1.00 70.38 85 ILE A CA 1
ATOM 590 C C . ILE A 1 85 ? 1.546 -5.773 -1.028 1.00 70.38 85 ILE A C 1
ATOM 592 O O . ILE A 1 85 ? 0.451 -5.737 -0.484 1.00 70.38 85 ILE A O 1
ATOM 596 N N . VAL A 1 86 ? 2.640 -5.288 -0.431 1.00 71.06 86 VAL A N 1
ATOM 597 C CA . VAL A 1 86 ? 2.589 -4.636 0.890 1.00 71.06 86 VAL A CA 1
ATOM 598 C C . VAL A 1 86 ? 1.628 -3.450 0.841 1.00 71.06 86 VAL A C 1
ATOM 600 O O . VAL A 1 86 ? 0.735 -3.354 1.682 1.00 71.06 86 VAL A O 1
ATOM 603 N N . ALA A 1 87 ? 1.746 -2.590 -0.174 1.00 67.88 87 ALA A N 1
ATOM 604 C CA . ALA A 1 87 ? 0.861 -1.441 -0.344 1.00 67.88 87 ALA A CA 1
ATOM 605 C C . ALA A 1 87 ? -0.610 -1.844 -0.572 1.00 67.88 87 ALA A C 1
ATOM 607 O O . ALA A 1 87 ? -1.502 -1.153 -0.088 1.00 67.88 87 ALA A O 1
ATOM 608 N N . GLY A 1 88 ? -0.872 -2.960 -1.260 1.00 66.94 88 GLY A N 1
ATOM 609 C CA . GLY A 1 88 ? -2.227 -3.476 -1.491 1.00 66.94 88 GLY A CA 1
ATOM 610 C C . GLY A 1 88 ? -2.836 -4.246 -0.310 1.00 66.94 88 GLY A C 1
ATOM 611 O O . GLY A 1 88 ? -4.042 -4.196 -0.089 1.00 66.94 88 GLY A O 1
ATOM 612 N N . VAL A 1 89 ? -2.029 -4.944 0.491 1.00 70.38 89 VAL A N 1
ATOM 613 C CA . VAL A 1 89 ? -2.507 -5.761 1.624 1.00 70.38 89 VAL A CA 1
ATOM 614 C C . VAL A 1 89 ? -2.643 -4.933 2.902 1.00 70.38 89 VAL A C 1
ATOM 616 O O . VAL A 1 89 ? -3.534 -5.205 3.708 1.00 70.38 89 VAL A O 1
ATOM 619 N N . SER A 1 90 ? -1.825 -3.889 3.079 1.00 68.19 90 SER A N 1
ATOM 620 C CA . SER A 1 90 ? -1.880 -3.019 4.267 1.00 68.19 90 SER A CA 1
ATOM 621 C C . SER A 1 90 ? -3.274 -2.424 4.530 1.00 68.19 90 SER A C 1
ATOM 623 O O . SER A 1 90 ? -3.706 -2.445 5.683 1.00 68.19 90 SER A O 1
ATOM 625 N N . PRO A 1 91 ? -4.037 -1.970 3.514 1.00 63.78 91 PRO A N 1
ATOM 626 C CA . PRO A 1 91 ? -5.412 -1.522 3.707 1.00 63.78 91 PRO A CA 1
ATOM 627 C C . PRO A 1 91 ? -6.355 -2.603 4.248 1.00 63.78 91 PRO A C 1
ATOM 629 O O . PRO A 1 91 ? -7.152 -2.338 5.141 1.00 63.78 91 PRO A O 1
ATOM 632 N N . LEU A 1 92 ? -6.248 -3.843 3.764 1.00 67.19 92 LEU A N 1
ATOM 633 C CA . LEU A 1 92 ? -7.084 -4.949 4.246 1.00 67.19 92 LEU A CA 1
ATOM 634 C C . LEU A 1 92 ? -6.727 -5.330 5.684 1.00 67.19 92 LEU A C 1
ATOM 636 O O . LEU A 1 92 ? -7.608 -5.522 6.521 1.00 67.19 92 LEU A O 1
ATOM 640 N N . ALA A 1 93 ? -5.434 -5.379 5.995 1.00 69.31 93 ALA A N 1
ATOM 641 C CA . ALA A 1 93 ? -4.962 -5.661 7.342 1.00 69.31 93 ALA A CA 1
ATOM 642 C C . ALA A 1 93 ? -5.384 -4.578 8.347 1.00 69.31 93 ALA A C 1
ATOM 644 O O . ALA A 1 93 ? -5.684 -4.896 9.495 1.00 69.31 93 ALA A O 1
ATOM 645 N N . ALA A 1 94 ? -5.501 -3.319 7.917 1.00 66.62 94 ALA A N 1
ATOM 646 C CA . ALA A 1 94 ? -5.963 -2.219 8.763 1.00 66.62 94 ALA A CA 1
ATOM 647 C C . ALA A 1 94 ? -7.426 -2.332 9.213 1.00 66.62 94 ALA A C 1
ATOM 649 O O . ALA A 1 94 ? -7.813 -1.715 10.205 1.00 66.62 94 ALA A O 1
ATOM 650 N N . ILE A 1 95 ? -8.224 -3.173 8.553 1.00 66.25 95 ILE A N 1
ATOM 651 C CA . ILE A 1 95 ? -9.592 -3.485 8.982 1.00 66.25 95 ILE A CA 1
ATOM 652 C C . ILE A 1 95 ? -9.573 -4.399 10.214 1.00 66.25 95 ILE A C 1
ATOM 654 O O . ILE A 1 95 ? -10.353 -4.197 11.136 1.00 66.25 95 ILE A O 1
ATOM 658 N N . GLY A 1 96 ? -8.654 -5.368 10.276 1.00 66.88 96 GLY A N 1
ATOM 659 C CA . GLY A 1 96 ? -8.517 -6.260 11.435 1.00 66.88 96 GLY A CA 1
ATOM 660 C C . GLY A 1 96 ? -7.636 -5.679 12.545 1.00 66.88 96 GLY A C 1
ATOM 661 O O . GLY A 1 96 ? -7.992 -5.677 13.725 1.00 66.88 96 GLY A O 1
ATOM 662 N N . LEU A 1 97 ? -6.481 -5.131 12.172 1.00 69.06 97 LEU A N 1
ATOM 663 C CA . LEU A 1 97 ? -5.444 -4.681 13.104 1.00 69.06 97 LEU A CA 1
ATOM 664 C C . LEU A 1 97 ? -5.650 -3.239 13.573 1.00 69.06 97 LEU A C 1
ATOM 666 O O . LEU A 1 97 ? -5.185 -2.857 14.641 1.00 69.06 97 LEU A O 1
ATOM 670 N N . GLY A 1 98 ? -6.473 -2.464 12.872 1.00 67.00 98 GLY A N 1
ATOM 671 C CA . GLY A 1 98 ? -6.673 -1.044 13.141 1.00 67.00 98 GLY A CA 1
ATOM 672 C C . GLY A 1 98 ? -5.716 -0.165 12.334 1.00 67.00 98 GLY A C 1
ATOM 673 O O . GLY A 1 98 ? -5.043 -0.645 11.424 1.00 67.00 98 GLY A O 1
ATOM 674 N N . SER A 1 99 ? -5.649 1.131 12.643 1.00 67.12 99 SER A N 1
ATOM 675 C CA . SER A 1 99 ? -4.893 2.090 11.824 1.00 67.12 99 SER A CA 1
ATOM 676 C C . SER A 1 99 ? -3.393 1.747 11.749 1.00 67.12 99 SER A C 1
ATOM 678 O O . SER A 1 99 ? -2.763 1.616 12.803 1.00 67.12 99 SER A O 1
ATOM 680 N N . PRO A 1 100 ? -2.786 1.707 10.543 1.00 65.25 100 PRO A N 1
ATOM 681 C CA . PRO A 1 100 ? -1.365 1.401 10.366 1.00 65.25 100 PRO A CA 1
ATOM 682 C C . PRO A 1 100 ? -0.426 2.450 10.974 1.00 65.25 100 PRO A C 1
ATOM 684 O O . PRO A 1 100 ? 0.756 2.187 11.164 1.00 65.25 100 PRO A O 1
ATOM 687 N N . VAL A 1 101 ? -0.954 3.622 11.339 1.00 67.31 101 VAL A N 1
ATOM 688 C CA . VAL A 1 101 ? -0.215 4.676 12.053 1.00 67.31 101 VAL A CA 1
ATOM 689 C C . VAL A 1 101 ? 0.177 4.242 13.472 1.00 67.31 101 VAL A C 1
ATOM 691 O O . VAL A 1 101 ? 1.172 4.724 14.001 1.00 67.31 101 VAL A O 1
ATOM 694 N N . HIS A 1 102 ? -0.576 3.321 14.078 1.00 68.75 102 HIS A N 1
ATOM 695 C CA . HIS A 1 102 ? -0.346 2.844 15.448 1.00 68.75 102 HIS A CA 1
ATOM 696 C C . HIS A 1 102 ? 0.236 1.430 15.497 1.00 68.75 102 HIS A C 1
ATOM 698 O O . HIS A 1 102 ? 0.375 0.860 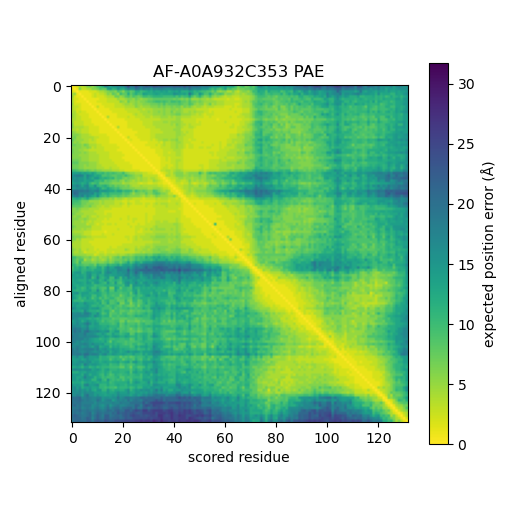16.576 1.00 68.75 102 HIS A O 1
ATOM 704 N N . TRP A 1 103 ? 0.535 0.840 14.341 1.00 76.94 103 TRP A N 1
ATOM 705 C CA . TRP A 1 103 ? 1.102 -0.499 14.281 1.00 76.94 103 TRP A CA 1
ATOM 706 C C . TRP A 1 103 ? 2.504 -0.517 14.881 1.00 76.94 103 TRP A C 1
ATOM 708 O O . TRP A 1 103 ? 3.361 0.294 14.522 1.00 76.94 103 TRP A O 1
ATOM 718 N N . GLY A 1 104 ? 2.738 -1.476 15.771 1.00 75.88 104 GLY A N 1
ATOM 719 C CA . GLY A 1 104 ? 4.068 -1.825 16.223 1.00 75.88 104 GLY A CA 1
ATOM 720 C C . GLY A 1 104 ? 4.800 -2.670 15.183 1.00 75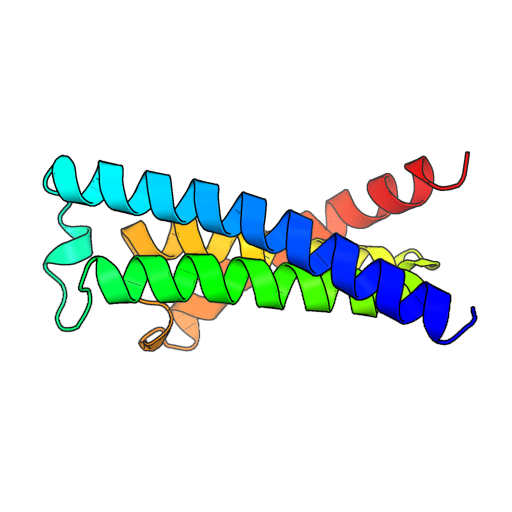.88 104 GLY A C 1
ATOM 721 O O . GLY A 1 104 ? 4.304 -2.981 14.096 1.00 75.88 104 GLY A O 1
ATOM 722 N N . LEU A 1 105 ? 6.023 -3.070 15.530 1.00 74.62 105 LEU A N 1
ATOM 723 C CA . LEU A 1 105 ? 6.848 -3.906 14.658 1.00 74.62 105 LEU A CA 1
ATOM 724 C C . LEU A 1 105 ? 6.156 -5.244 14.327 1.00 74.62 105 LEU A C 1
ATOM 726 O O . LEU A 1 105 ? 6.319 -5.756 13.225 1.00 74.62 105 LEU A O 1
ATOM 730 N N . GLY A 1 106 ? 5.373 -5.799 15.259 1.00 72.38 106 GLY A N 1
ATOM 731 C CA . GLY A 1 106 ? 4.691 -7.086 15.094 1.00 72.38 106 GLY A CA 1
ATOM 732 C C . GLY A 1 106 ? 3.590 -7.054 14.034 1.00 72.38 106 GLY A C 1
ATOM 733 O O . GLY A 1 106 ? 3.538 -7.929 13.172 1.00 72.38 106 GLY A O 1
ATOM 734 N N . GLU A 1 107 ? 2.750 -6.022 14.044 1.00 77.94 107 GLU A N 1
ATOM 735 C CA . GLU A 1 107 ? 1.685 -5.817 13.061 1.00 77.94 107 GLU A CA 1
ATOM 736 C C . GLU A 1 107 ? 2.269 -5.535 11.674 1.00 77.94 107 GLU A C 1
ATOM 738 O O . GLU A 1 107 ? 1.824 -6.112 10.681 1.00 77.94 107 GLU A O 1
ATOM 743 N N . TRP A 1 108 ? 3.336 -4.731 11.602 1.00 76.56 108 TRP A N 1
ATOM 744 C CA . TRP A 1 108 ? 4.062 -4.521 10.351 1.00 76.56 108 TRP A CA 1
ATOM 745 C C . TRP A 1 108 ? 4.699 -5.808 9.825 1.00 76.56 108 TRP A C 1
ATOM 747 O O . TRP A 1 108 ? 4.631 -6.051 8.625 1.00 76.56 108 TRP A O 1
ATOM 757 N N . ILE A 1 109 ? 5.265 -6.663 10.682 1.00 73.69 109 ILE A N 1
ATOM 758 C CA . ILE A 1 109 ? 5.809 -7.972 10.284 1.00 73.69 109 ILE A CA 1
ATOM 759 C C . ILE A 1 109 ? 4.699 -8.885 9.748 1.00 73.69 109 ILE A C 1
ATOM 761 O O . ILE A 1 109 ? 4.884 -9.506 8.701 1.00 73.69 109 ILE A O 1
ATOM 765 N N . LEU A 1 110 ? 3.542 -8.934 10.414 1.00 74.50 110 LEU A N 1
ATOM 766 C CA . LEU A 1 110 ? 2.392 -9.746 9.999 1.00 74.50 110 LEU A CA 1
ATOM 767 C C . LEU A 1 110 ? 1.864 -9.374 8.610 1.00 74.50 110 LEU A C 1
ATOM 769 O O . LEU A 1 110 ? 1.358 -10.239 7.902 1.00 74.50 110 LEU A O 1
ATOM 773 N N . VAL A 1 111 ? 1.995 -8.112 8.207 1.00 77.62 111 VAL A N 1
ATOM 774 C CA . VAL A 1 111 ? 1.569 -7.637 6.884 1.00 77.62 111 VAL A CA 1
ATOM 775 C C . VAL A 1 111 ? 2.699 -7.725 5.867 1.00 77.62 111 VAL A C 1
ATOM 777 O O . VAL A 1 111 ? 2.500 -8.199 4.748 1.00 77.62 111 VAL A O 1
ATOM 780 N N . ALA A 1 112 ? 3.898 -7.293 6.252 1.00 70.56 112 ALA A N 1
ATOM 781 C CA . ALA A 1 112 ? 5.033 -7.192 5.354 1.00 70.56 112 ALA A CA 1
ATOM 782 C C . ALA A 1 112 ? 5.597 -8.561 4.982 1.00 70.56 112 ALA A C 1
ATOM 784 O O . ALA A 1 112 ? 5.876 -8.783 3.810 1.00 70.56 112 ALA A O 1
ATOM 785 N N . VAL A 1 113 ? 5.744 -9.495 5.927 1.00 73.31 113 VAL A N 1
ATOM 786 C CA . VAL A 1 113 ? 6.373 -10.794 5.645 1.00 73.31 113 VAL A CA 1
ATOM 787 C C . VAL A 1 113 ? 5.567 -11.603 4.628 1.00 73.31 113 VAL A C 1
ATOM 789 O O . VAL A 1 113 ? 6.155 -11.961 3.608 1.00 73.31 113 VAL A O 1
ATOM 792 N N . PRO A 1 114 ? 4.247 -11.829 4.787 1.00 74.81 114 PRO A N 1
ATOM 793 C CA . PRO A 1 114 ? 3.471 -12.552 3.780 1.00 74.81 114 PRO A CA 1
ATOM 794 C C . PRO A 1 114 ? 3.466 -11.835 2.430 1.00 74.81 114 PRO A C 1
ATOM 796 O O . PRO A 1 114 ? 3.647 -12.469 1.394 1.00 74.81 114 PRO A O 1
ATOM 799 N N . ALA A 1 115 ? 3.326 -10.508 2.430 1.00 70.88 115 ALA A N 1
ATOM 800 C CA . ALA A 1 115 ? 3.330 -9.713 1.208 1.00 70.88 115 ALA A CA 1
ATOM 801 C C . ALA A 1 115 ? 4.672 -9.781 0.460 1.00 70.88 115 ALA A C 1
ATOM 803 O O . ALA A 1 115 ? 4.694 -9.926 -0.763 1.00 70.88 115 ALA A O 1
ATOM 804 N N . ILE A 1 116 ? 5.789 -9.746 1.191 1.00 70.12 116 ILE A N 1
ATOM 805 C CA . ILE A 1 116 ? 7.136 -9.933 0.648 1.00 70.12 116 ILE A CA 1
ATOM 806 C C . ILE A 1 116 ? 7.311 -11.367 0.156 1.00 70.12 116 ILE A C 1
ATOM 808 O O . ILE A 1 116 ? 7.822 -11.565 -0.938 1.00 70.12 116 ILE A O 1
ATOM 812 N N . THR A 1 117 ? 6.854 -12.379 0.896 1.00 74.25 117 THR A N 1
ATOM 813 C CA . THR A 1 117 ? 6.925 -13.777 0.449 1.00 74.25 117 THR A CA 1
ATOM 814 C C . THR A 1 117 ? 6.148 -13.985 -0.851 1.00 74.25 117 THR A C 1
ATOM 816 O O . THR A 1 117 ? 6.663 -14.616 -1.773 1.00 74.25 117 THR A O 1
ATOM 819 N N . ILE A 1 118 ? 4.946 -13.421 -0.980 1.00 69.81 118 ILE A N 1
ATOM 820 C CA . ILE A 1 118 ? 4.162 -13.503 -2.218 1.00 69.81 118 ILE A CA 1
ATOM 821 C C . ILE A 1 118 ? 4.871 -12.732 -3.338 1.00 69.81 118 ILE A C 1
ATOM 823 O O . ILE A 1 118 ? 5.092 -13.286 -4.411 1.00 69.81 118 ILE A O 1
ATOM 827 N N . GLY A 1 119 ? 5.315 -11.497 -3.096 1.00 65.62 119 GLY A N 1
ATOM 828 C CA . GLY A 1 119 ? 6.035 -10.701 -4.097 1.00 65.62 119 GLY A CA 1
ATOM 829 C C . GLY A 1 119 ? 7.345 -11.334 -4.555 1.00 65.62 119 GLY A C 1
ATOM 830 O O . GLY A 1 119 ? 7.721 -11.222 -5.721 1.00 65.62 119 GLY A O 1
ATOM 831 N N . TRP A 1 120 ? 8.007 -12.073 -3.671 1.00 66.62 120 TRP A N 1
ATOM 832 C CA . TRP A 1 120 ? 9.223 -12.816 -3.968 1.00 66.62 120 TRP A CA 1
ATOM 833 C C . TRP A 1 120 ? 8.984 -14.030 -4.872 1.00 66.62 120 TRP A C 1
ATOM 835 O O . TRP A 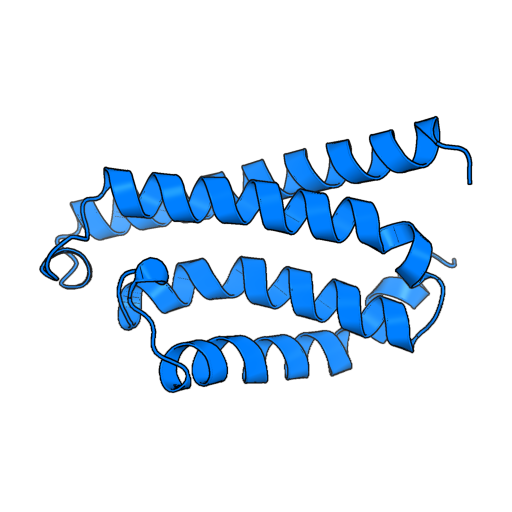1 120 ? 9.824 -14.340 -5.722 1.00 66.62 120 TRP A O 1
ATOM 845 N N . ASN A 1 121 ? 7.839 -14.698 -4.714 1.00 73.00 121 ASN A N 1
ATOM 846 C CA . ASN A 1 121 ? 7.474 -15.873 -5.505 1.00 73.00 121 ASN A CA 1
ATOM 847 C C . ASN A 1 121 ? 6.774 -15.511 -6.824 1.00 73.00 121 ASN A C 1
ATOM 849 O O . ASN A 1 121 ? 7.008 -16.183 -7.819 1.00 73.00 121 ASN A O 1
ATOM 853 N N . VAL A 1 122 ? 5.992 -14.427 -6.858 1.00 66.56 122 VAL A N 1
ATOM 854 C CA . VAL A 1 122 ? 5.214 -13.989 -8.037 1.00 66.56 122 VAL A CA 1
ATOM 855 C C . VAL A 1 122 ? 5.981 -12.979 -8.904 1.00 66.56 122 VAL A C 1
ATOM 857 O O . VAL A 1 122 ? 5.789 -12.905 -10.116 1.00 66.56 122 VAL A O 1
ATOM 860 N N . GLY A 1 123 ? 6.901 -12.211 -8.312 1.00 58.38 123 GLY A N 1
ATOM 861 C CA . GLY A 1 123 ? 7.677 -11.186 -9.017 1.00 58.38 123 GLY A CA 1
ATOM 862 C C . GLY A 1 123 ? 8.475 -11.651 -10.247 1.00 58.38 123 GLY A C 1
ATOM 863 O O . GLY A 1 123 ? 8.583 -10.869 -11.191 1.00 58.38 123 GLY A O 1
ATOM 864 N N . PRO A 1 124 ? 9.014 -12.888 -10.312 1.00 57.47 124 PRO A N 1
ATOM 865 C CA . PRO A 1 124 ? 9.662 -13.397 -11.522 1.00 57.47 124 PRO A CA 1
ATOM 866 C C . PRO A 1 124 ? 8.725 -13.490 -12.731 1.00 57.47 124 PRO A C 1
ATOM 868 O O . PRO A 1 124 ? 9.159 -13.189 -13.840 1.00 57.47 124 PRO A O 1
ATOM 871 N N . ASP A 1 125 ? 7.460 -13.865 -12.528 1.00 56.84 125 ASP A N 1
ATOM 872 C CA . ASP A 1 125 ? 6.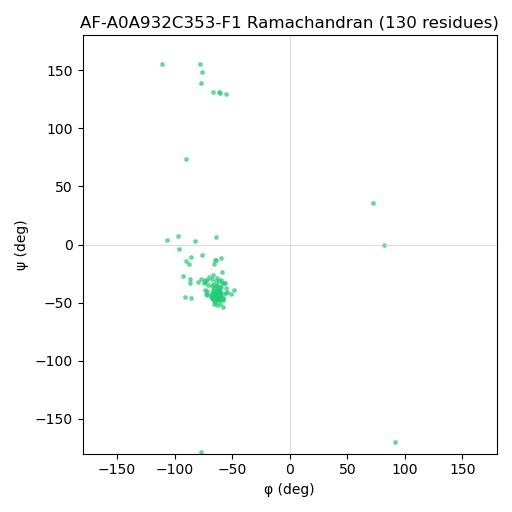512 -14.128 -13.619 1.00 56.84 125 ASP A CA 1
ATOM 873 C C . ASP A 1 125 ? 5.970 -12.831 -14.235 1.00 56.84 125 ASP A C 1
ATOM 875 O O . ASP A 1 125 ? 5.731 -12.759 -15.441 1.00 56.84 125 ASP A O 1
ATOM 879 N N . ILE A 1 126 ? 5.882 -11.764 -13.433 1.00 52.78 126 ILE A N 1
ATOM 880 C CA . ILE A 1 126 ? 5.507 -10.417 -13.892 1.00 52.78 126 ILE A CA 1
ATOM 881 C C . ILE A 1 126 ? 6.580 -9.838 -14.833 1.00 52.78 126 ILE A C 1
ATOM 883 O O . ILE A 1 126 ? 6.248 -9.212 -15.836 1.00 52.78 126 ILE A O 1
ATOM 887 N N . VAL A 1 127 ? 7.868 -10.090 -14.559 1.00 49.25 127 VAL A N 1
ATOM 888 C CA . VAL A 1 127 ? 8.985 -9.620 -15.405 1.00 49.25 127 VAL A CA 1
ATOM 889 C C . VAL A 1 127 ? 9.089 -10.419 -16.711 1.00 49.25 127 VAL A C 1
ATOM 891 O O . VAL A 1 127 ? 9.471 -9.868 -17.741 1.00 49.25 127 VAL A O 1
ATOM 894 N N . VAL A 1 128 ? 8.735 -11.710 -16.701 1.00 47.88 128 VAL A N 1
ATOM 895 C CA . VAL A 1 128 ? 8.760 -12.565 -17.904 1.00 47.88 128 VAL A CA 1
ATOM 896 C C . VAL A 1 128 ? 7.636 -12.208 -18.885 1.00 47.88 128 VAL A C 1
ATOM 898 O O . VAL A 1 128 ? 7.836 -12.328 -20.093 1.00 47.88 128 VAL A O 1
ATOM 901 N N . ALA A 1 129 ? 6.490 -11.726 -18.399 1.00 48.47 129 ALA A N 1
ATOM 902 C CA . ALA A 1 129 ? 5.378 -11.297 -19.247 1.00 48.47 129 ALA A CA 1
ATOM 903 C C . ALA A 1 129 ? 5.656 -9.995 -20.031 1.00 48.47 129 ALA A C 1
ATOM 905 O O . ALA A 1 129 ? 5.121 -9.832 -21.120 1.00 48.47 129 ALA A O 1
ATOM 906 N N . GLU A 1 130 ? 6.507 -9.091 -19.524 1.00 43.66 130 GLU A N 1
ATOM 907 C CA . GLU A 1 130 ? 6.878 -7.836 -20.215 1.00 43.66 130 GLU A CA 1
ATOM 908 C C . GLU A 1 130 ? 8.041 -7.994 -21.217 1.00 43.66 130 GLU A C 1
ATOM 910 O O . GLU A 1 130 ? 8.338 -7.069 -21.971 1.00 43.66 130 GLU A O 1
ATOM 915 N N . GLY A 1 131 ? 8.726 -9.143 -21.214 1.00 46.59 131 GLY A N 1
ATOM 916 C CA . GLY A 1 131 ? 9.870 -9.435 -22.086 1.00 46.59 131 GLY A CA 1
ATOM 917 C C . GLY A 1 131 ? 9.540 -10.224 -23.359 1.00 46.59 131 GLY A C 1
ATOM 918 O O . GLY A 1 131 ? 10.474 -10.664 -24.030 1.00 46.59 131 GLY A O 1
ATOM 919 N N . ARG A 1 132 ? 8.255 -10.451 -23.662 1.00 40.59 132 ARG A N 1
ATOM 920 C CA . ARG A 1 132 ? 7.774 -11.128 -24.877 1.00 40.59 132 ARG A CA 1
ATOM 921 C C . ARG A 1 132 ? 6.980 -10.182 -25.762 1.00 40.59 132 ARG A C 1
ATOM 923 O O . ARG A 1 132 ? 6.187 -9.397 -25.203 1.00 40.59 132 ARG A O 1
#

Radius of gyration: 15.85 Å; Cα contacts (8 Å, |Δi|>4): 182; chains: 1; bounding box: 38×28×44 Å

Nearest PDB structures (foldseek):
  7uzf-assembly1_k  TM=3.709E-01  e=4.417E-01  Rattus norvegicus
  7uwd-assembly1_i  TM=3.865E-01  e=1.114E+00  Citrus x limon
  8eas-assembly1_h  TM=3.514E-01  e=7.921E-01  Saccharomyces cerevisiae
  2z73-assembly1_A  TM=3.128E-01  e=2.808E+00  unclassified
  7o3v-assembly1_H  TM=2.369E-01  e=3.249E+00  Escherichia coli

pLDDT: mean 71.98, std 8.57, range [40.59, 85.25]

Secondary structure (DSSP, 8-state):
--HHHHHHHHHHHHHHHHHHHHHHHHHHHHHHHTT-GGGSSTT--HHHHHHHHHHHHHHHHHHHHHHTTGGGSHHHHHHHHHHHHHHHHHHHHHHHH--GGG--HHHHHHHHHHHHHHHHHHHHHHHHHTT-

Foldseek 3Di:
DDPVQLVVLLVVLLVQLQVLLVVLLVVLVVCVVVVQPLCVDPPNDSVLLSCCSNVLSNVLSSVLSNQVVVLLDLVSLLVSQLSNQLSNQVSVLCSVVNDPVPDDPVSSCVSNVVSSVCSNVCSNVVNVVVVD